Protein AF-X0W3W0-F1 (afdb_monomer_lite)

pLDDT: mean 81.42, std 16.46, range [49.59, 97.31]

Foldseek 3Di:
DCPPPPDPPPPPDDCQPAQQVRDHPVNQVVCCVVPVHRPVVVVVVVCVVVVVGPQLPRPPVRD

Structure (mmCIF, N/CA/C/O backbone):
data_AF-X0W3W0-F1
#
_entry.id   AF-X0W3W0-F1
#
loop_
_atom_site.group_PDB
_atom_site.id
_atom_site.type_symbol
_atom_site.label_atom_id
_atom_site.label_alt_id
_atom_site.label_comp_id
_atom_site.label_asym_id
_atom_site.label_entity_id
_atom_site.label_seq_id
_atom_site.pdbx_PDB_ins_code
_atom_site.Cartn_x
_atom_site.Cartn_y
_atom_site.Cartn_z
_atom_site.occupancy
_atom_site.B_iso_or_equiv
_atom_site.auth_seq_id
_atom_site.auth_comp_id
_atom_site.auth_asym_id
_atom_site.auth_atom_id
_atom_site.pdbx_PDB_model_num
ATOM 1 N N . MET A 1 1 ? 14.553 30.105 21.264 1.00 52.22 1 MET A N 1
ATOM 2 C CA . MET A 1 1 ? 14.900 29.043 20.301 1.00 52.22 1 MET A CA 1
ATOM 3 C C . MET A 1 1 ? 13.589 28.402 19.899 1.00 52.22 1 MET A C 1
ATOM 5 O O . MET A 1 1 ? 13.125 27.507 20.588 1.00 52.22 1 MET A O 1
ATOM 9 N N . ASP A 1 2 ? 12.950 28.957 18.872 1.00 55.22 2 ASP A N 1
ATOM 10 C CA . ASP A 1 2 ? 11.685 28.455 18.335 1.00 55.22 2 ASP A CA 1
ATOM 11 C C . ASP A 1 2 ? 12.017 27.501 17.194 1.00 55.22 2 ASP A C 1
ATOM 13 O O . ASP A 1 2 ? 12.324 27.920 16.081 1.00 55.22 2 ASP A O 1
ATOM 17 N N . TYR A 1 3 ? 12.038 26.209 17.508 1.00 57.69 3 TYR A N 1
ATOM 18 C CA . TYR A 1 3 ? 12.203 25.139 16.524 1.00 57.69 3 TYR A CA 1
ATOM 19 C C . TYR A 1 3 ? 10.835 24.581 16.098 1.00 57.69 3 TYR A C 1
ATOM 21 O O . TYR A 1 3 ? 10.669 23.393 15.857 1.00 57.69 3 TYR A O 1
ATOM 29 N N . SER A 1 4 ? 9.828 25.457 16.062 1.00 60.56 4 SER A N 1
ATOM 30 C CA . SER A 1 4 ? 8.421 25.149 15.796 1.00 60.56 4 SER A CA 1
ATOM 31 C C . SER A 1 4 ? 8.036 25.252 14.310 1.00 60.56 4 SER A C 1
ATOM 33 O O . SER A 1 4 ? 6.877 25.029 13.980 1.00 60.56 4 SER A O 1
ATOM 35 N N . MET A 1 5 ? 8.976 25.560 13.401 1.00 58.34 5 MET A N 1
ATOM 36 C CA . MET A 1 5 ? 8.671 25.839 11.983 1.00 58.34 5 MET A CA 1
ATOM 37 C C . MET A 1 5 ? 9.447 25.017 10.936 1.00 58.34 5 MET A C 1
ATOM 39 O O . MET A 1 5 ? 9.423 25.395 9.774 1.00 58.34 5 MET A O 1
ATOM 43 N N . ILE A 1 6 ? 10.153 23.926 11.274 1.00 57.34 6 ILE A N 1
ATOM 44 C CA . ILE A 1 6 ? 10.879 23.134 10.245 1.00 57.34 6 ILE A CA 1
ATOM 45 C C . ILE A 1 6 ? 10.750 21.621 10.478 1.00 57.34 6 ILE A C 1
ATOM 47 O O . ILE A 1 6 ? 11.731 20.887 10.502 1.00 57.34 6 ILE A O 1
ATOM 51 N N . ALA A 1 7 ? 9.526 21.137 10.676 1.00 53.25 7 ALA A N 1
ATOM 52 C CA . ALA A 1 7 ? 9.253 19.696 10.651 1.00 53.25 7 ALA A CA 1
ATOM 53 C C . ALA A 1 7 ? 7.869 19.360 10.069 1.00 53.25 7 ALA A C 1
ATOM 55 O O . ALA A 1 7 ? 7.275 18.361 10.453 1.00 53.25 7 ALA A O 1
ATOM 56 N N . ILE A 1 8 ? 7.323 20.208 9.187 1.00 54.66 8 ILE A N 1
ATOM 57 C CA . ILE A 1 8 ? 5.979 19.996 8.609 1.00 54.66 8 ILE A CA 1
ATOM 58 C C . ILE A 1 8 ? 5.999 19.941 7.071 1.00 54.66 8 ILE A C 1
ATOM 60 O O . ILE A 1 8 ? 4.952 19.842 6.447 1.00 54.66 8 ILE A O 1
ATOM 64 N N . GLU A 1 9 ? 7.176 19.974 6.439 1.00 51.69 9 GLU A N 1
ATOM 65 C CA . GLU A 1 9 ? 7.280 19.967 4.968 1.00 51.69 9 GLU A CA 1
ATOM 66 C C . GLU A 1 9 ? 7.912 18.685 4.392 1.00 51.69 9 GLU A C 1
ATOM 68 O O . GLU A 1 9 ? 7.839 18.487 3.185 1.00 51.69 9 GLU A O 1
ATOM 73 N N . ASP A 1 10 ? 8.449 17.780 5.227 1.00 49.81 10 ASP A N 1
ATOM 74 C CA . ASP A 1 10 ? 9.171 16.570 4.765 1.00 49.81 10 ASP A CA 1
ATOM 75 C C . ASP A 1 10 ? 8.455 15.234 5.080 1.00 49.81 10 ASP A C 1
ATOM 77 O O . ASP A 1 10 ? 8.793 14.205 4.512 1.00 49.81 10 ASP A O 1
ATOM 81 N N . ASP A 1 11 ? 7.428 15.229 5.942 1.00 49.59 11 ASP A N 1
ATOM 82 C CA . ASP A 1 11 ? 6.668 14.008 6.302 1.00 49.59 11 ASP A CA 1
ATOM 83 C C . ASP A 1 11 ? 5.375 13.835 5.474 1.00 49.59 11 ASP A C 1
ATOM 85 O O . ASP A 1 11 ? 4.794 12.756 5.401 1.00 49.59 11 ASP A O 1
ATOM 89 N N . TYR A 1 12 ? 4.923 14.904 4.809 1.00 50.19 12 TYR A N 1
ATOM 90 C CA . TYR A 1 12 ? 3.603 14.975 4.169 1.00 50.19 12 TYR A CA 1
ATOM 91 C C . TYR A 1 12 ? 3.584 14.525 2.695 1.00 50.19 12 TYR A C 1
ATOM 93 O O . TYR A 1 12 ? 2.525 14.428 2.077 1.00 50.19 12 TYR A O 1
ATOM 101 N N . MET A 1 13 ? 4.738 14.216 2.100 1.00 54.78 13 MET A N 1
ATOM 102 C CA . MET A 1 13 ? 4.805 13.707 0.731 1.00 54.78 13 MET A CA 1
ATOM 103 C C . MET A 1 13 ? 5.350 12.280 0.720 1.00 54.78 13 MET A C 1
ATOM 105 O O . MET A 1 13 ? 6.552 12.051 0.773 1.00 54.78 13 MET A O 1
ATOM 109 N N . SER A 1 14 ? 4.444 11.329 0.492 1.00 56.72 14 SER A N 1
ATOM 110 C CA . SER A 1 14 ? 4.710 10.046 -0.175 1.00 56.72 14 SER A CA 1
ATOM 111 C C . SER A 1 14 ? 5.339 8.901 0.629 1.00 56.72 14 SER A C 1
ATOM 113 O O . SER A 1 14 ? 6.264 8.242 0.156 1.00 56.72 14 SER A O 1
ATOM 115 N N . ASN A 1 15 ? 4.701 8.489 1.729 1.00 79.06 15 ASN A N 1
ATOM 116 C CA . ASN A 1 15 ? 4.778 7.081 2.150 1.00 79.06 15 ASN A CA 1
ATOM 117 C C . ASN A 1 15 ? 3.945 6.199 1.202 1.00 79.06 15 ASN A C 1
ATOM 119 O O . ASN A 1 15 ? 2.973 5.549 1.591 1.00 79.06 15 ASN A O 1
ATOM 123 N N . LEU A 1 16 ? 4.306 6.213 -0.086 1.00 89.00 16 LEU A N 1
ATOM 124 C CA . LEU A 1 16 ? 3.744 5.315 -1.083 1.00 89.00 16 LEU A CA 1
ATOM 125 C C . LEU A 1 16 ? 4.099 3.883 -0.689 1.00 89.00 16 LEU A C 1
ATOM 127 O O . LEU A 1 16 ? 5.247 3.453 -0.769 1.00 89.00 16 LEU A O 1
ATOM 131 N N . VAL A 1 17 ? 3.082 3.133 -0.285 1.00 89.44 17 VAL A N 1
ATOM 132 C CA . VAL A 1 17 ? 3.199 1.714 0.046 1.00 89.44 17 VAL A CA 1
ATOM 133 C C . VAL A 1 17 ? 3.147 0.872 -1.226 1.00 89.44 17 VAL A C 1
ATOM 135 O O . VAL A 1 17 ? 3.825 -0.151 -1.330 1.00 89.44 17 VAL A O 1
ATOM 138 N N . CYS A 1 18 ? 2.372 1.297 -2.229 1.00 90.44 18 CYS A N 1
ATOM 139 C CA . CYS A 1 18 ? 2.292 0.606 -3.509 1.00 90.44 18 CYS A CA 1
ATOM 140 C C . CYS A 1 18 ? 2.484 1.554 -4.693 1.00 90.44 18 CYS A C 1
ATOM 142 O O . CYS A 1 18 ? 1.550 2.210 -5.132 1.00 90.44 18 CYS A O 1
ATOM 144 N N . TYR A 1 19 ? 3.662 1.511 -5.313 1.00 89.94 19 TYR A N 1
ATOM 145 C CA . TYR A 1 19 ? 3.971 2.269 -6.534 1.00 89.94 19 TYR A CA 1
ATOM 146 C C . TYR A 1 19 ? 3.220 1.790 -7.788 1.00 89.94 19 TYR A C 1
ATOM 148 O O . TYR A 1 19 ? 3.189 2.482 -8.801 1.00 89.94 19 TYR A O 1
ATOM 156 N N . CYS A 1 20 ? 2.637 0.586 -7.771 1.00 90.31 20 CYS A N 1
ATOM 157 C CA . CYS A 1 20 ? 1.881 0.075 -8.921 1.00 90.31 20 CYS A CA 1
ATOM 158 C C . CYS A 1 20 ? 0.477 0.680 -9.016 1.00 90.31 20 CYS A C 1
ATOM 160 O O . CYS A 1 20 ? -0.018 0.864 -10.124 1.00 90.31 20 CYS A O 1
ATOM 162 N N . PHE A 1 21 ? -0.133 0.968 -7.865 1.00 90.94 21 PHE A N 1
ATOM 163 C CA . PHE A 1 21 ? -1.514 1.442 -7.743 1.00 90.94 21 PHE A CA 1
ATOM 164 C C . PHE A 1 21 ? -1.624 2.769 -6.982 1.00 90.94 21 PHE A C 1
ATOM 166 O O . PHE A 1 21 ? -2.729 3.193 -6.674 1.00 90.94 21 PHE A O 1
ATOM 173 N N . GLU A 1 22 ? -0.481 3.380 -6.667 1.00 91.88 22 GLU A N 1
ATOM 174 C CA . GLU A 1 22 ? -0.342 4.680 -6.005 1.00 91.88 22 GLU A CA 1
ATOM 175 C C . GLU A 1 22 ? -1.012 4.759 -4.624 1.00 91.88 22 GLU A C 1
ATOM 177 O O . GLU A 1 22 ? -1.425 5.825 -4.188 1.00 91.88 22 GLU A O 1
ATOM 182 N N . TYR A 1 23 ? -1.077 3.629 -3.909 1.00 93.75 23 TYR A N 1
ATOM 183 C CA . TYR A 1 23 ? -1.598 3.595 -2.542 1.00 93.75 23 TYR A CA 1
ATOM 184 C C . TYR A 1 23 ? -0.562 4.086 -1.536 1.00 93.75 23 TYR A C 1
ATOM 186 O O . TYR A 1 23 ? 0.576 3.598 -1.507 1.00 93.75 23 TYR A O 1
ATOM 194 N N . THR A 1 24 ? -0.995 4.994 -0.674 1.00 93.12 24 THR A N 1
ATOM 195 C CA . THR A 1 24 ? -0.249 5.507 0.475 1.00 93.12 24 THR A CA 1
ATOM 196 C C . THR A 1 24 ? -0.563 4.720 1.748 1.00 93.12 24 THR A C 1
ATOM 198 O O . THR A 1 24 ? -1.493 3.908 1.807 1.00 93.12 24 THR A O 1
ATOM 201 N N . ASP A 1 25 ? 0.230 4.943 2.791 1.00 92.19 25 ASP A N 1
ATOM 202 C CA . ASP A 1 25 ? -0.056 4.416 4.123 1.00 92.19 25 ASP A CA 1
ATOM 203 C C . ASP A 1 25 ? -1.363 4.990 4.697 1.00 92.19 25 ASP A C 1
ATOM 205 O O . ASP A 1 25 ? -2.096 4.277 5.386 1.00 92.19 25 ASP A O 1
ATOM 209 N N . GLU A 1 26 ? -1.678 6.249 4.387 1.00 93.44 26 GLU A N 1
ATOM 210 C CA . GLU A 1 26 ? -2.929 6.890 4.774 1.00 93.44 26 GLU A CA 1
ATOM 211 C C . GLU A 1 26 ? -4.134 6.213 4.116 1.00 93.44 26 GLU A C 1
ATOM 213 O O . GLU A 1 26 ? -5.090 5.885 4.822 1.00 93.44 26 GLU A O 1
ATOM 218 N N . ASP A 1 27 ? -4.064 5.899 2.819 1.00 94.00 27 ASP A N 1
ATOM 219 C CA . ASP A 1 27 ? -5.139 5.181 2.121 1.00 94.00 27 ASP A CA 1
ATOM 220 C C . ASP A 1 27 ? -5.451 3.848 2.810 1.00 94.00 27 ASP A C 1
ATOM 222 O O . ASP A 1 27 ? -6.610 3.520 3.065 1.00 94.00 27 ASP A O 1
ATOM 226 N N . ILE A 1 28 ? -4.411 3.093 3.176 1.00 94.44 28 ILE A N 1
ATOM 227 C CA . ILE A 1 28 ? -4.549 1.806 3.871 1.00 94.44 28 ILE A CA 1
ATOM 228 C C . ILE A 1 28 ? -5.168 1.992 5.263 1.00 94.44 28 ILE A C 1
ATOM 230 O O . ILE A 1 28 ? -6.020 1.196 5.668 1.00 94.44 28 ILE A O 1
ATOM 234 N N . LYS A 1 29 ? -4.769 3.034 6.003 1.00 94.50 29 LYS A N 1
ATOM 235 C CA . LYS A 1 29 ? -5.333 3.351 7.326 1.00 94.50 29 LYS A CA 1
ATOM 236 C C . LYS A 1 29 ? -6.807 3.748 7.227 1.00 94.50 29 LYS A C 1
ATOM 238 O O . LYS A 1 29 ? -7.613 3.257 8.019 1.00 94.50 29 LYS A O 1
ATOM 243 N N . GLN A 1 30 ? -7.166 4.600 6.268 1.00 95.56 30 GLN A N 1
ATOM 244 C CA . GLN A 1 30 ? -8.548 5.031 6.043 1.00 95.56 30 GLN A CA 1
ATOM 245 C C . GLN A 1 30 ? -9.435 3.856 5.619 1.00 95.56 30 GLN A C 1
ATOM 247 O O . GLN A 1 30 ? -10.519 3.666 6.169 1.00 95.56 30 GLN A O 1
ATOM 252 N N . ASP A 1 31 ? -8.949 3.020 4.704 1.00 97.31 31 ASP A N 1
ATOM 253 C CA . ASP A 1 31 ? -9.633 1.811 4.246 1.00 97.31 31 ASP A CA 1
ATOM 254 C C . ASP A 1 31 ? -9.857 0.806 5.387 1.00 97.31 31 ASP A C 1
ATOM 256 O O . ASP A 1 31 ? -10.960 0.280 5.546 1.00 97.31 31 ASP A O 1
ATOM 260 N N . LEU A 1 32 ? -8.851 0.601 6.245 1.00 96.50 32 LEU A N 1
ATOM 261 C CA . LEU A 1 32 ? -8.978 -0.221 7.449 1.00 96.50 32 LEU A CA 1
ATOM 262 C C . LEU A 1 32 ? -10.026 0.339 8.419 1.00 96.50 32 LEU A C 1
ATOM 264 O O . LEU A 1 32 ? -10.840 -0.423 8.940 1.00 96.50 32 LEU A O 1
ATOM 268 N N . ALA A 1 33 ? -10.020 1.651 8.660 1.00 96.38 33 ALA A N 1
ATOM 269 C CA . ALA A 1 33 ? -10.976 2.301 9.552 1.00 96.38 33 ALA A CA 1
ATOM 270 C C . ALA A 1 33 ? -12.416 2.221 9.016 1.00 96.38 33 ALA A C 1
ATOM 272 O O . ALA A 1 33 ? -13.347 2.013 9.793 1.00 96.38 33 ALA A O 1
ATOM 273 N N . ALA A 1 34 ? -12.597 2.345 7.699 1.00 97.25 34 ALA A N 1
ATOM 274 C CA . ALA A 1 34 ? -13.905 2.304 7.052 1.00 97.25 34 ALA A CA 1
ATOM 275 C C . ALA A 1 34 ? -14.494 0.886 6.974 1.00 97.25 34 ALA A C 1
ATOM 277 O O . ALA A 1 34 ? -15.700 0.709 7.146 1.00 97.25 34 ALA A O 1
ATOM 278 N N . ASN A 1 35 ? -13.659 -0.126 6.724 1.00 96.31 35 ASN A N 1
ATOM 279 C CA . ASN A 1 35 ? -14.117 -1.486 6.427 1.00 96.31 35 ASN A CA 1
ATOM 280 C C . ASN A 1 35 ? -13.870 -2.491 7.567 1.00 96.31 35 ASN A C 1
ATOM 282 O O . ASN A 1 35 ? -14.310 -3.638 7.482 1.00 96.31 35 ASN A O 1
ATOM 286 N N . GLY A 1 36 ? -13.126 -2.108 8.610 1.00 96.19 36 GLY A N 1
ATOM 287 C CA . GLY A 1 36 ? -12.674 -3.004 9.686 1.00 96.19 36 GLY A CA 1
ATOM 288 C C . GLY A 1 36 ? -11.565 -3.985 9.271 1.00 96.19 36 GLY A C 1
ATOM 289 O O . GLY A 1 36 ? -11.039 -4.715 10.108 1.00 96.19 36 GLY A O 1
ATOM 290 N N . ARG A 1 37 ? -11.193 -3.998 7.987 1.00 94.75 37 ARG A N 1
ATOM 291 C CA . ARG A 1 37 ? -10.057 -4.711 7.380 1.00 94.75 37 ARG A CA 1
ATOM 292 C C . ARG A 1 37 ? -9.582 -3.920 6.163 1.00 94.75 37 ARG A C 1
ATOM 294 O O . ARG A 1 37 ? -10.393 -3.223 5.564 1.00 94.75 37 ARG A O 1
ATOM 301 N N . SER A 1 38 ? -8.314 -4.039 5.770 1.00 96.12 38 SER A N 1
ATOM 302 C CA . SER A 1 38 ? -7.836 -3.316 4.586 1.00 96.12 38 SER A CA 1
ATOM 303 C C . SER A 1 38 ? -8.044 -4.117 3.296 1.00 96.12 38 SER A C 1
ATOM 305 O O . SER A 1 38 ? -7.286 -5.040 2.987 1.00 96.12 38 SER A O 1
ATOM 307 N N . LEU A 1 39 ? -9.041 -3.717 2.511 1.00 97.25 39 LEU A N 1
ATOM 308 C CA . LEU A 1 39 ? -9.290 -4.218 1.161 1.00 97.25 39 LEU A CA 1
ATOM 309 C C . LEU A 1 39 ? -8.178 -3.805 0.187 1.00 97.25 39 LEU A C 1
ATOM 311 O O . LEU A 1 39 ? -7.871 -4.545 -0.751 1.00 97.25 39 LEU A O 1
ATOM 315 N N . ILE A 1 40 ? -7.537 -2.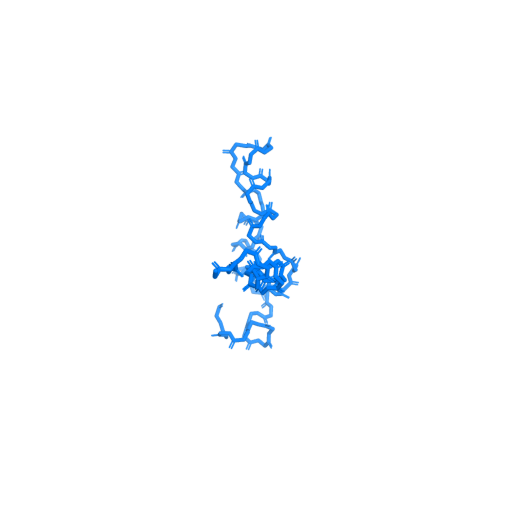658 0.420 1.00 96.19 40 ILE A N 1
ATOM 316 C CA . ILE A 1 40 ? -6.368 -2.208 -0.345 1.00 96.19 40 ILE A CA 1
ATOM 317 C C . ILE A 1 40 ? -5.217 -3.207 -0.196 1.00 96.19 40 ILE A C 1
ATOM 319 O O . ILE A 1 40 ? -4.638 -3.639 -1.196 1.00 96.19 40 ILE A O 1
ATOM 323 N N . MET A 1 41 ? -4.918 -3.644 1.030 1.00 94.44 41 MET A N 1
ATOM 324 C CA . MET A 1 41 ? -3.879 -4.650 1.275 1.00 94.44 41 MET A CA 1
ATOM 325 C C . MET A 1 41 ? -4.226 -6.013 0.667 1.00 94.44 41 MET A C 1
ATOM 327 O O . MET A 1 41 ? -3.348 -6.688 0.115 1.00 94.44 41 MET A O 1
ATOM 331 N N . GLU A 1 42 ? -5.500 -6.412 0.715 1.00 95.81 42 GLU A N 1
ATOM 332 C CA . GLU A 1 42 ? -5.983 -7.629 0.049 1.00 95.81 42 GLU A CA 1
ATOM 333 C C . GLU A 1 42 ? -5.764 -7.552 -1.469 1.00 95.81 42 GLU A C 1
ATOM 335 O O . GLU A 1 42 ? -5.218 -8.488 -2.062 1.00 95.81 42 GLU A O 1
ATOM 340 N N . LYS A 1 43 ? -6.099 -6.414 -2.088 1.00 94.69 43 LYS A N 1
ATOM 341 C CA . LYS A 1 43 ? -5.883 -6.164 -3.517 1.00 94.69 43 LYS A CA 1
ATOM 342 C C . LYS A 1 43 ? -4.404 -6.216 -3.885 1.00 94.69 43 LYS A C 1
ATOM 344 O O . LYS A 1 43 ? -4.039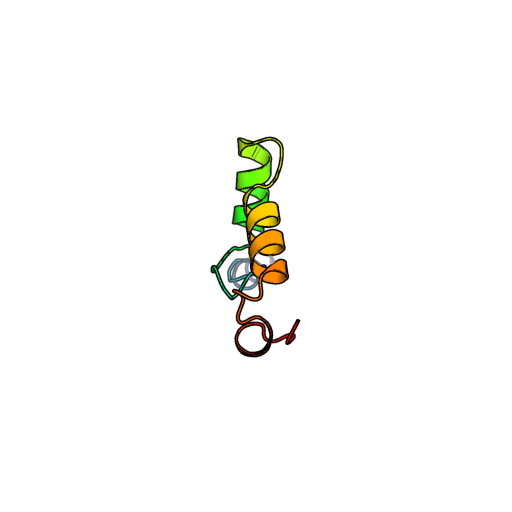 -6.967 -4.783 1.00 94.69 43 LYS A O 1
ATOM 349 N N . ILE A 1 44 ? -3.540 -5.480 -3.181 1.00 93.19 44 ILE A N 1
ATOM 350 C CA . ILE A 1 44 ? -2.090 -5.482 -3.451 1.00 93.19 44 ILE A CA 1
ATOM 351 C C . ILE A 1 44 ? -1.542 -6.914 -3.397 1.00 93.19 44 ILE A C 1
ATOM 353 O O . ILE A 1 44 ? -0.791 -7.329 -4.280 1.00 93.19 44 ILE A O 1
ATOM 357 N N . THR A 1 45 ? -1.943 -7.694 -2.392 1.00 92.44 45 THR A N 1
ATOM 358 C CA . THR A 1 45 ? -1.492 -9.083 -2.225 1.00 92.44 45 THR A CA 1
ATOM 359 C C . THR A 1 45 ? -1.981 -9.987 -3.359 1.00 92.44 45 THR A C 1
ATOM 361 O O . THR A 1 45 ? -1.203 -10.793 -3.879 1.00 92.44 45 THR A O 1
ATOM 364 N N . ALA A 1 46 ? -3.244 -9.850 -3.769 1.00 94.25 46 ALA A N 1
ATOM 365 C CA . ALA A 1 46 ? -3.813 -10.611 -4.878 1.00 94.25 46 ALA A CA 1
ATOM 366 C C . ALA A 1 46 ? -3.091 -10.309 -6.200 1.00 94.25 46 ALA A C 1
ATOM 368 O O . ALA A 1 46 ? -2.646 -11.237 -6.877 1.00 94.25 46 ALA A O 1
ATOM 369 N N . GLU A 1 47 ? -2.884 -9.028 -6.512 1.00 92.38 47 GLU A N 1
ATOM 370 C CA . GLU A 1 47 ? -2.221 -8.574 -7.740 1.00 92.38 47 GLU A CA 1
ATOM 371 C C . GLU A 1 47 ? -0.744 -9.001 -7.792 1.00 92.38 47 GLU A C 1
ATOM 373 O O . GLU A 1 47 ? -0.254 -9.451 -8.833 1.00 92.38 47 GLU A O 1
ATOM 378 N N . LYS A 1 48 ? -0.036 -8.962 -6.650 1.00 88.25 48 LYS A N 1
ATOM 379 C CA . LYS A 1 48 ? 1.329 -9.509 -6.540 1.00 88.25 48 LYS A CA 1
ATOM 380 C C . LYS A 1 48 ? 1.354 -11.010 -6.825 1.00 88.25 48 LYS A C 1
ATOM 382 O O . LYS A 1 48 ? 2.243 -11.476 -7.531 1.00 88.25 48 LYS A O 1
ATOM 387 N N . LYS A 1 49 ? 0.387 -11.769 -6.302 1.00 89.75 49 LYS A N 1
ATOM 388 C CA . LYS A 1 49 ? 0.326 -13.231 -6.464 1.00 89.75 49 LYS A CA 1
ATOM 389 C C . LYS A 1 4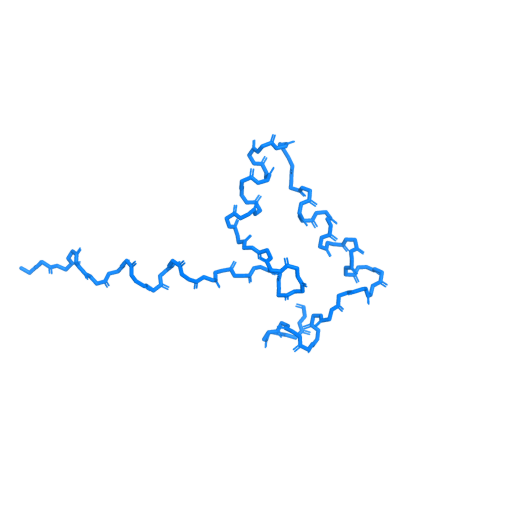9 ? 0.083 -13.657 -7.912 1.00 89.7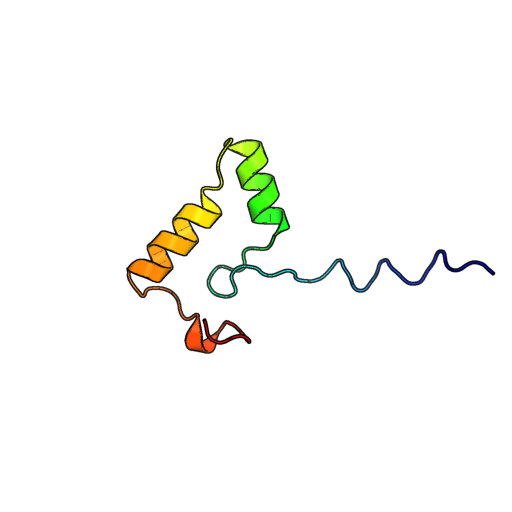5 49 LYS A C 1
ATOM 391 O O . LYS A 1 49 ? 0.632 -14.669 -8.336 1.00 89.75 49 LYS A O 1
ATOM 396 N N . VAL A 1 50 ? -0.726 -12.906 -8.658 1.00 91.50 50 VAL A N 1
ATOM 397 C CA . VAL A 1 50 ? -1.001 -13.193 -10.079 1.00 91.50 50 VAL A CA 1
ATOM 398 C C . VAL A 1 50 ? 0.043 -12.595 -11.028 1.00 91.50 50 VAL A C 1
ATOM 400 O O . VAL A 1 50 ? -0.036 -12.817 -12.231 1.00 91.50 50 VAL A O 1
ATOM 403 N N . GLY A 1 51 ? 1.030 -11.856 -10.505 1.00 86.00 51 GLY A N 1
ATOM 404 C CA . GLY A 1 51 ? 2.091 -11.240 -11.305 1.00 86.00 51 GLY A CA 1
ATOM 405 C C . GLY A 1 51 ? 1.640 -10.017 -12.109 1.00 86.00 51 GLY A C 1
ATOM 406 O O . GLY A 1 51 ? 2.318 -9.635 -13.058 1.00 86.00 51 GLY A O 1
ATOM 407 N N . ALA A 1 52 ? 0.517 -9.395 -11.742 1.00 83.81 52 ALA A N 1
ATOM 408 C CA . ALA A 1 52 ? 0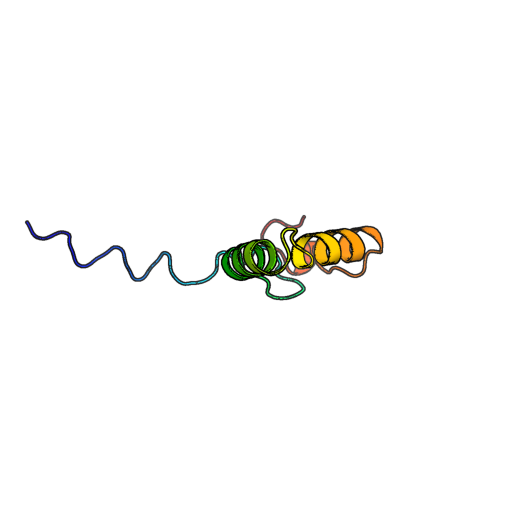.006 -8.188 -12.397 1.00 83.81 52 ALA A CA 1
ATOM 409 C C . ALA A 1 52 ? 0.734 -6.906 -11.944 1.00 83.81 52 ALA A C 1
ATOM 411 O O . ALA A 1 52 ? 0.604 -5.851 -12.566 1.00 83.81 52 ALA A O 1
ATOM 412 N N . CYS A 1 53 ? 1.536 -6.986 -10.878 1.00 87.88 53 CYS A N 1
ATOM 413 C CA . CYS A 1 53 ? 2.323 -5.864 -10.383 1.00 87.88 53 CYS A CA 1
ATOM 414 C C . CYS A 1 53 ? 3.672 -5.728 -11.101 1.00 87.88 53 CYS A C 1
ATOM 416 O O . CYS A 1 53 ? 4.402 -6.694 -11.303 1.00 87.88 53 CYS A O 1
ATOM 418 N N . GLN A 1 54 ? 4.071 -4.484 -11.356 1.00 85.81 54 GLN A N 1
ATOM 419 C CA . GLN A 1 54 ? 5.385 -4.118 -11.891 1.00 85.81 54 GLN A CA 1
ATOM 420 C C . GLN A 1 54 ? 6.363 -3.723 -10.768 1.00 85.81 54 GLN A C 1
ATOM 422 O O . GLN A 1 54 ? 7.155 -2.797 -10.925 1.00 85.81 54 GLN A O 1
ATOM 427 N N . CYS A 1 55 ? 6.297 -4.393 -9.608 1.00 86.25 55 CYS A N 1
ATOM 428 C CA . CYS A 1 55 ? 7.098 -4.048 -8.423 1.00 86.25 55 CYS A CA 1
ATOM 429 C C . CYS A 1 55 ? 8.599 -3.977 -8.739 1.00 86.25 55 CYS A C 1
ATOM 431 O O . CYS A 1 55 ? 9.245 -3.019 -8.338 1.00 86.25 55 CYS A O 1
ATOM 433 N N . ALA A 1 56 ? 9.122 -4.914 -9.534 1.00 82.81 56 ALA A N 1
ATOM 434 C CA . ALA A 1 56 ? 10.538 -4.959 -9.905 1.00 82.81 56 ALA A CA 1
ATOM 435 C C . ALA A 1 56 ? 11.035 -3.712 -10.664 1.00 82.81 56 ALA A C 1
ATOM 437 O O . ALA A 1 56 ? 12.227 -3.428 -10.642 1.00 82.81 56 ALA A O 1
ATOM 438 N N . THR A 1 57 ? 10.146 -2.978 -11.344 1.00 83.38 57 THR A N 1
ATOM 439 C CA . THR A 1 57 ? 10.513 -1.788 -12.131 1.00 83.38 57 THR A CA 1
ATOM 440 C C . THR A 1 57 ? 10.009 -0.485 -11.520 1.00 83.38 57 THR A C 1
ATOM 442 O O . THR A 1 57 ? 10.623 0.554 -11.730 1.00 83.38 57 THR A O 1
ATOM 445 N N . LYS A 1 58 ? 8.870 -0.515 -10.815 1.00 80.50 58 LYS A N 1
ATOM 446 C CA . LYS A 1 58 ? 8.219 0.677 -10.249 1.00 80.50 58 LYS A CA 1
ATOM 447 C C . LYS A 1 58 ? 8.548 0.920 -8.780 1.00 80.50 58 LYS A C 1
ATOM 449 O O . LYS A 1 58 ? 8.505 2.066 -8.357 1.00 80.50 58 LYS A O 1
ATOM 454 N N . ASN A 1 59 ? 8.830 -0.125 -7.999 1.00 74.56 59 ASN A N 1
ATOM 455 C CA . ASN A 1 59 ? 9.227 0.045 -6.605 1.00 74.56 59 ASN A CA 1
ATOM 456 C C . ASN A 1 59 ? 10.737 0.339 -6.560 1.00 74.56 59 ASN A C 1
ATOM 458 O O . ASN A 1 59 ? 11.501 -0.515 -7.013 1.00 74.56 59 ASN A O 1
ATOM 462 N N . PRO A 1 60 ? 11.195 1.468 -5.986 1.00 74.12 60 PRO A N 1
ATOM 463 C CA . PRO A 1 60 ? 12.622 1.750 -5.804 1.00 74.12 60 PRO A CA 1
ATOM 464 C C . PRO A 1 60 ? 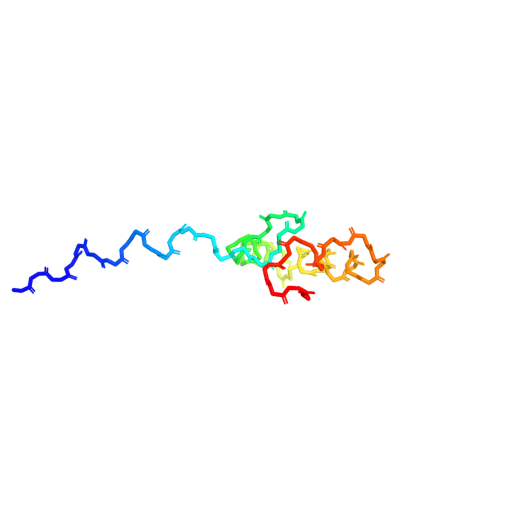13.376 0.641 -5.052 1.00 74.12 60 PRO A C 1
ATOM 466 O O . PRO A 1 60 ? 14.573 0.464 -5.257 1.00 74.12 60 PRO A O 1
ATOM 469 N N . GLY A 1 61 ? 12.674 -0.127 -4.209 1.00 70.75 61 GLY A N 1
ATOM 470 C CA . GLY A 1 61 ? 13.218 -1.289 -3.506 1.00 70.75 61 GLY A CA 1
ATOM 471 C C . GLY A 1 61 ? 13.210 -2.602 -4.300 1.00 70.75 61 GLY A C 1
ATOM 472 O O . GLY A 1 61 ? 13.784 -3.572 -3.825 1.00 70.75 61 GLY A O 1
ATOM 473 N N . GLY A 1 62 ? 12.567 -2.668 -5.472 1.00 62.03 62 GLY A N 1
ATOM 474 C CA . GLY A 1 62 ? 12.593 -3.829 -6.375 1.00 62.03 62 GLY A CA 1
ATOM 475 C C . GLY A 1 62 ? 11.764 -5.063 -5.970 1.00 62.03 62 GLY A C 1
ATOM 476 O O . GLY A 1 62 ? 11.799 -6.059 -6.693 1.00 62.03 62 GLY A O 1
ATOM 477 N N . ASN A 1 63 ? 10.996 -5.024 -4.871 1.00 56.50 63 ASN A N 1
ATOM 478 C CA . ASN A 1 63 ? 10.232 -6.174 -4.337 1.00 56.50 63 ASN A CA 1
ATOM 479 C C . ASN A 1 63 ? 8.841 -5.828 -3.786 1.00 56.50 63 ASN A C 1
ATOM 481 O O . ASN A 1 63 ? 8.626 -4.670 -3.375 1.00 56.50 63 ASN A O 1
#

Secondary structure (DSSP, 8-state):
----SSSSSSSSS--EEETTTTEEHHHHHHHHHHHSS-HHHHHHHHHHHHT---HHHHSTT--

InterPro domains:
  IPR041854 BFD-like [2Fe-2S]-binding domain superfamily [G3DSA:1.10.10.1100] (6-63)

Radius of gyration: 15.35 Å; chains: 1; bounding box: 29×42×33 Å

Sequence (63 aa):
MDYSMIAIEDDYMSNLVCYCFEYTDEDIKQDLAANGRSLIMEKITAEKKVGACQCATKNPGGN

Organism: NCBI:txid412755